Protein AF-A0A2S6GJZ0-F1 (afdb_monomer)

Mean predicted aligned error: 11.45 Å

pLDDT: mean 76.77, std 15.74, range [40.56, 96.38]

Structure (mmCIF, N/CA/C/O backbone):
data_AF-A0A2S6GJZ0-F1
#
_entry.id   AF-A0A2S6GJZ0-F1
#
loop_
_atom_site.group_PDB
_atom_site.id
_atom_site.type_symbol
_atom_site.label_atom_id
_atom_site.label_alt_id
_atom_site.label_comp_id
_atom_site.label_asym_id
_atom_site.label_entity_id
_atom_site.label_seq_id
_atom_site.pdbx_PDB_ins_code
_atom_site.Cartn_x
_atom_site.Cartn_y
_atom_site.Cartn_z
_atom_site.occupancy
_atom_site.B_iso_or_equiv
_atom_site.auth_seq_id
_atom_site.auth_comp_id
_atom_site.auth_asym_id
_atom_site.auth_atom_id
_atom_site.pdbx_PDB_model_num
ATOM 1 N N . MET A 1 1 ? -10.358 -6.283 6.129 1.00 74.88 1 MET A N 1
ATOM 2 C CA . MET A 1 1 ? -8.946 -5.881 6.053 1.00 74.88 1 MET A CA 1
ATOM 3 C C . MET A 1 1 ? -8.814 -4.766 5.035 1.00 74.88 1 MET A C 1
ATOM 5 O O . MET A 1 1 ? -9.119 -5.015 3.871 1.00 74.88 1 MET A O 1
ATOM 9 N N . VAL A 1 2 ? -8.434 -3.573 5.480 1.00 78.81 2 VAL A N 1
ATOM 10 C CA . VAL A 1 2 ? -8.135 -2.399 4.651 1.00 78.81 2 VAL A CA 1
ATOM 11 C C . VAL A 1 2 ? -6.623 -2.304 4.475 1.00 78.81 2 VAL A C 1
ATO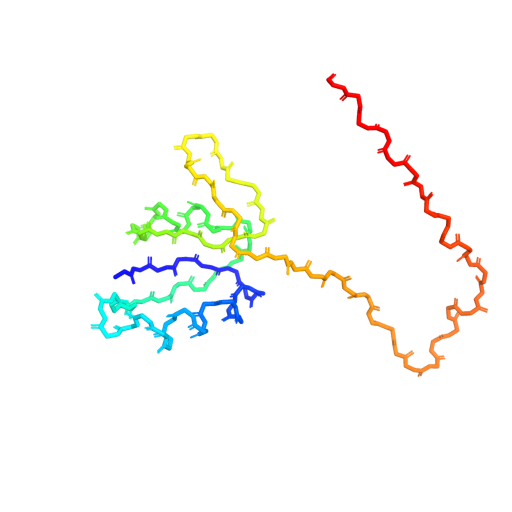M 13 O O . VAL A 1 2 ? -5.879 -2.453 5.446 1.00 78.81 2 VAL A O 1
ATOM 16 N N . VAL A 1 3 ? -6.164 -2.101 3.241 1.00 76.69 3 VAL A N 1
ATOM 17 C CA . VAL A 1 3 ? -4.732 -2.094 2.908 1.00 76.69 3 VAL A CA 1
ATOM 18 C C . VAL A 1 3 ? -4.343 -0.805 2.196 1.00 76.69 3 VAL A C 1
ATOM 20 O O . VAL A 1 3 ? -4.845 -0.537 1.107 1.00 76.69 3 VAL A O 1
ATOM 23 N N . ALA A 1 4 ? -3.392 -0.060 2.765 1.00 75.19 4 ALA A N 1
ATOM 24 C CA . ALA A 1 4 ? -2.747 1.066 2.089 1.00 75.19 4 ALA A CA 1
ATOM 25 C C . ALA A 1 4 ? -1.518 0.582 1.302 1.00 75.19 4 ALA A C 1
ATOM 27 O O . ALA A 1 4 ? -0.703 -0.180 1.837 1.00 75.19 4 ALA A O 1
ATOM 28 N N . GLN A 1 5 ? -1.361 0.988 0.037 1.00 73.38 5 GLN A N 1
ATOM 29 C CA . GLN A 1 5 ? -0.231 0.526 -0.779 1.00 73.38 5 GLN A CA 1
ATOM 30 C C . GLN A 1 5 ? 0.222 1.481 -1.887 1.00 73.38 5 GLN A C 1
ATOM 32 O O . GLN A 1 5 ? -0.558 2.269 -2.417 1.00 73.38 5 GLN A O 1
ATOM 37 N N . ALA A 1 6 ? 1.488 1.321 -2.286 1.00 68.75 6 ALA A N 1
ATOM 38 C CA . ALA A 1 6 ? 2.058 1.962 -3.467 1.00 68.75 6 ALA A CA 1
ATOM 39 C C . ALA A 1 6 ? 1.757 1.178 -4.772 1.00 68.75 6 ALA A C 1
ATOM 41 O O . ALA A 1 6 ? 1.599 -0.049 -4.736 1.00 68.75 6 ALA A O 1
ATOM 42 N N . PRO A 1 7 ? 1.785 1.827 -5.95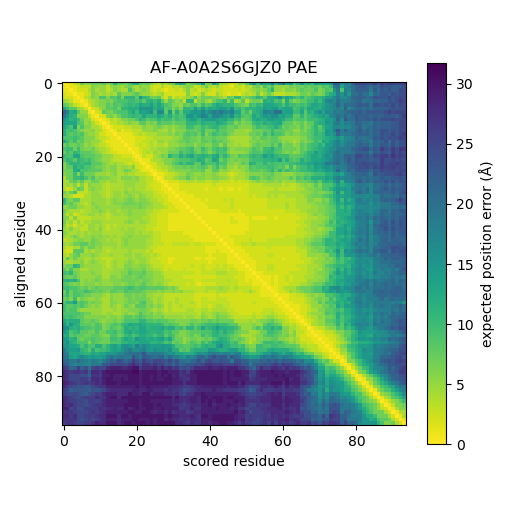3 1.00 64.62 7 PRO A N 1
ATOM 43 C CA . PRO A 1 7 ? 1.365 1.211 -7.222 1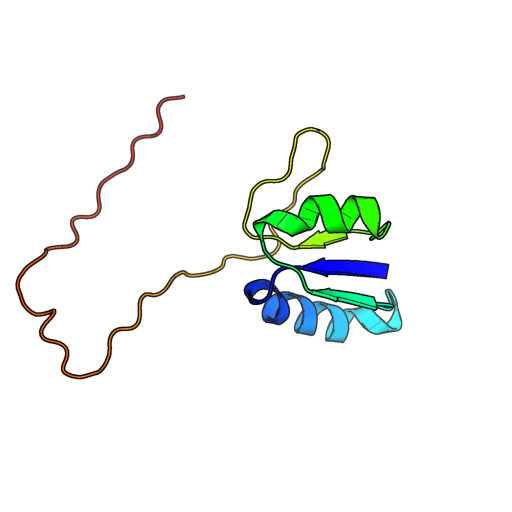.00 64.62 7 PRO A CA 1
ATOM 44 C C . PRO A 1 7 ? 2.183 -0.024 -7.651 1.00 64.62 7 PRO A C 1
ATOM 46 O O . PRO A 1 7 ? 1.694 -0.907 -8.357 1.00 64.62 7 PRO A O 1
ATOM 49 N N . SER A 1 8 ? 3.452 -0.122 -7.235 1.00 61.66 8 SER A N 1
ATOM 50 C CA . SER A 1 8 ? 4.334 -1.245 -7.593 1.00 61.66 8 SER A CA 1
ATOM 51 C C . SER A 1 8 ? 4.049 -2.527 -6.800 1.00 61.66 8 SER A C 1
ATOM 53 O O . SER A 1 8 ? 4.368 -3.621 -7.271 1.00 61.66 8 SER A O 1
ATOM 55 N N . SER A 1 9 ? 3.405 -2.424 -5.633 1.00 61.78 9 SER A N 1
ATOM 56 C CA . SER A 1 9 ? 3.035 -3.570 -4.788 1.00 61.78 9 SER A CA 1
ATOM 57 C C . SER A 1 9 ? 1.729 -4.260 -5.192 1.00 61.78 9 SER A C 1
ATOM 59 O O . SER A 1 9 ? 1.500 -5.399 -4.778 1.00 61.78 9 SER A O 1
ATOM 61 N N . THR A 1 10 ? 0.931 -3.660 -6.079 1.00 63.59 10 THR A N 1
ATOM 62 C CA . THR A 1 10 ? -0.371 -4.189 -6.524 1.00 63.59 10 THR A CA 1
ATOM 63 C C . THR A 1 10 ? -0.268 -5.605 -7.111 1.00 63.59 10 THR A C 1
ATOM 65 O O . THR A 1 10 ? -1.151 -6.443 -6.917 1.00 63.59 10 THR A O 1
ATOM 68 N N . ARG A 1 11 ? 0.861 -5.941 -7.758 1.00 64.81 11 ARG A N 1
ATOM 69 C CA . ARG A 1 11 ? 1.119 -7.295 -8.292 1.00 64.81 11 ARG A CA 1
ATOM 70 C C . ARG A 1 11 ? 1.365 -8.363 -7.223 1.00 64.81 11 ARG A C 1
ATOM 72 O O . ARG A 1 11 ? 1.140 -9.538 -7.502 1.00 64.81 11 ARG A O 1
ATOM 79 N N . ALA A 1 12 ? 1.823 -7.988 -6.030 1.00 68.56 12 ALA A N 1
ATOM 80 C CA . ALA A 1 12 ? 2.138 -8.937 -4.962 1.00 68.56 12 ALA A CA 1
ATOM 81 C C . ALA A 1 12 ? 0.894 -9.354 -4.158 1.00 68.56 12 ALA A C 1
ATOM 83 O O . ALA A 1 12 ? 0.835 -10.480 -3.663 1.00 68.56 12 ALA A O 1
ATOM 84 N N . ILE A 1 13 ? -0.113 -8.479 -4.060 1.00 74.88 13 ILE A N 1
ATOM 85 C CA . ILE A 1 13 ? -1.320 -8.735 -3.258 1.00 74.88 13 ILE A CA 1
ATOM 86 C C . ILE A 1 13 ? -2.322 -9.628 -4.001 1.00 74.88 13 ILE A C 1
ATOM 88 O O . ILE A 1 13 ? -2.931 -10.500 -3.384 1.00 74.88 13 ILE A O 1
ATOM 92 N N . GLY A 1 14 ? -2.447 -9.493 -5.326 1.00 74.94 14 GLY A N 1
ATOM 93 C CA . GLY A 1 14 ? -3.389 -10.287 -6.131 1.00 74.94 14 GLY A CA 1
ATOM 94 C C . GLY A 1 14 ? -3.328 -11.807 -5.871 1.00 74.94 14 GLY A C 1
ATOM 95 O O . GLY A 1 14 ? -4.361 -12.410 -5.566 1.00 74.94 14 GLY A O 1
ATOM 96 N N . PRO A 1 15 ? -2.141 -12.445 -5.906 1.00 75.12 15 PRO A N 1
ATOM 97 C CA . PRO A 1 15 ? -1.992 -13.866 -5.580 1.00 75.12 15 PRO A CA 1
ATOM 98 C C . PRO A 1 15 ? -2.381 -14.232 -4.140 1.00 75.12 15 PRO A C 1
ATOM 100 O O . PRO A 1 15 ? -2.895 -15.328 -3.906 1.00 75.12 15 PRO A O 1
ATOM 103 N N . PHE A 1 16 ? -2.146 -13.339 -3.172 1.00 74.81 16 PHE A N 1
ATOM 104 C CA . PHE A 1 16 ? -2.552 -13.551 -1.781 1.00 74.81 16 PHE A CA 1
ATOM 105 C C . PHE A 1 16 ? -4.078 -13.550 -1.658 1.00 74.81 16 PHE A C 1
ATOM 107 O O . PHE A 1 16 ? -4.648 -14.495 -1.110 1.00 74.81 16 PHE A O 1
ATOM 114 N N . THR A 1 17 ? -4.745 -12.550 -2.239 1.00 77.31 17 THR A N 1
ATOM 115 C CA . THR A 1 17 ? -6.210 -12.448 -2.235 1.00 77.31 17 THR A CA 1
ATOM 116 C C . THR A 1 17 ? -6.852 -13.635 -2.951 1.00 77.31 17 THR A C 1
ATOM 118 O O . THR A 1 17 ? -7.816 -14.201 -2.446 1.00 77.31 17 THR A O 1
ATOM 121 N N . ALA A 1 18 ? -6.279 -14.100 -4.065 1.00 79.31 18 ALA A N 1
ATOM 122 C CA . ALA A 1 18 ? -6.776 -15.281 -4.772 1.00 79.31 18 ALA A CA 1
ATOM 123 C C . ALA A 1 18 ? -6.705 -16.568 -3.925 1.00 79.31 18 ALA A C 1
ATOM 125 O O . ALA A 1 18 ? -7.593 -17.413 -4.009 1.00 79.31 18 ALA A O 1
ATOM 126 N N . ARG A 1 19 ? -5.663 -16.729 -3.096 1.00 79.94 19 ARG A N 1
ATOM 127 C CA . ARG A 1 19 ? -5.469 -17.928 -2.257 1.00 79.94 19 ARG A CA 1
ATOM 128 C C . ARG A 1 19 ? -6.203 -17.874 -0.921 1.00 79.94 19 ARG A C 1
ATOM 130 O O . ARG A 1 19 ? -6.561 -18.920 -0.385 1.00 79.94 19 ARG A O 1
ATOM 137 N N . HIS A 1 20 ? -6.377 -16.685 -0.350 1.00 78.50 20 HIS A N 1
ATOM 138 C CA . HIS A 1 20 ? -6.845 -16.523 1.028 1.00 78.50 20 HIS A CA 1
ATOM 139 C C . HIS A 1 20 ? -8.112 -15.682 1.174 1.00 78.50 20 HIS A C 1
ATOM 141 O O . HIS A 1 20 ? -8.674 -15.667 2.267 1.00 78.50 20 HIS A O 1
ATOM 147 N N . GLY A 1 21 ? -8.600 -15.045 0.108 1.00 74.56 21 GLY A N 1
ATOM 148 C CA . GLY A 1 21 ? -9.697 -14.074 0.159 1.00 74.56 21 GLY A CA 1
ATOM 149 C C . GLY A 1 21 ? -11.008 -14.618 0.725 1.00 74.56 21 GLY A C 1
ATOM 150 O O . GLY A 1 21 ? -11.740 -13.873 1.363 1.00 74.56 21 GLY A O 1
ATOM 151 N N . ALA A 1 22 ? -11.275 -15.922 0.595 1.00 77.62 22 ALA A N 1
ATOM 152 C CA . ALA A 1 22 ? -12.452 -16.547 1.207 1.00 77.62 22 ALA A CA 1
ATOM 153 C C . ALA A 1 22 ? -12.384 -16.595 2.748 1.00 77.62 22 ALA A C 1
ATOM 155 O O . ALA A 1 22 ? -13.413 -16.554 3.413 1.00 77.62 22 ALA A O 1
ATOM 156 N N . ARG A 1 23 ? -11.177 -16.691 3.323 1.00 82.69 23 ARG A N 1
ATOM 157 C CA . ARG A 1 23 ? -10.954 -16.760 4.779 1.00 82.69 23 ARG A CA 1
ATOM 158 C C . ARG A 1 23 ? -10.579 -15.405 5.378 1.00 82.69 23 ARG A C 1
ATOM 160 O O . ARG A 1 23 ? -10.875 -15.147 6.537 1.00 82.69 23 ARG A O 1
ATOM 167 N N . LEU A 1 24 ? -9.885 -14.577 4.606 1.00 79.12 24 LEU A N 1
ATOM 168 C CA . LEU A 1 24 ? -9.405 -13.255 4.991 1.00 79.12 24 LEU A CA 1
ATOM 169 C C . LEU A 1 24 ? -9.830 -12.267 3.900 1.00 79.12 24 LEU A C 1
ATOM 171 O O . LEU A 1 24 ? -9.010 -11.919 3.045 1.00 79.12 24 LEU A O 1
ATOM 175 N N . PRO A 1 25 ? -11.115 -11.870 3.874 1.00 77.19 25 PRO A N 1
ATOM 176 C CA . PRO A 1 25 ? -11.614 -10.979 2.846 1.00 77.19 25 PRO A CA 1
ATOM 177 C C . PRO A 1 25 ? -10.908 -9.631 2.945 1.00 77.19 25 PRO A C 1
ATOM 179 O O . PRO A 1 25 ? -10.882 -8.961 3.987 1.00 77.19 25 PRO A O 1
ATOM 182 N N . LEU A 1 26 ? -10.309 -9.257 1.825 1.00 81.19 26 LEU A N 1
ATOM 183 C CA . LEU A 1 26 ? -9.778 -7.930 1.614 1.00 81.19 26 LEU A CA 1
ATOM 184 C C . LEU A 1 26 ? -10.973 -7.023 1.319 1.00 81.19 26 LEU A C 1
ATOM 186 O O . LEU A 1 26 ? -11.693 -7.248 0.350 1.00 81.19 26 LEU A O 1
ATOM 190 N N . VAL A 1 27 ? -11.235 -6.098 2.238 1.00 83.69 27 VAL A N 1
ATOM 191 C CA . VAL A 1 27 ? -12.452 -5.276 2.239 1.00 83.69 27 VAL A CA 1
ATOM 192 C C . VAL A 1 27 ? -12.232 -4.037 1.391 1.00 83.69 27 VAL A C 1
ATOM 194 O O . VAL A 1 27 ? -13.132 -3.657 0.653 1.00 83.69 27 VAL A O 1
ATOM 197 N N . ASP A 1 28 ? -11.036 -3.450 1.477 1.00 85.44 28 ASP A N 1
ATOM 198 C CA . ASP A 1 28 ? -10.713 -2.230 0.750 1.00 85.44 28 ASP A CA 1
ATOM 199 C C . ASP A 1 28 ? -9.206 -2.091 0.470 1.00 85.44 28 ASP A C 1
ATOM 201 O O . ASP A 1 28 ? -8.366 -2.678 1.168 1.00 85.44 28 ASP A O 1
ATOM 205 N N . ILE A 1 29 ? -8.881 -1.316 -0.566 1.00 88.38 29 ILE A N 1
ATOM 206 C CA . ILE A 1 29 ? -7.527 -0.938 -0.974 1.00 88.38 29 ILE A CA 1
ATOM 207 C C . ILE A 1 29 ? -7.466 0.570 -1.150 1.00 88.38 29 ILE A C 1
ATOM 209 O O . ILE A 1 29 ? -8.162 1.127 -1.994 1.00 88.38 29 ILE A O 1
ATOM 213 N N . ILE A 1 30 ? -6.517 1.190 -0.459 1.00 90.19 30 ILE A N 1
ATOM 214 C CA . ILE A 1 30 ? -6.221 2.610 -0.595 1.00 90.19 30 ILE A CA 1
ATOM 215 C C . ILE A 1 30 ? -4.876 2.743 -1.311 1.00 90.19 30 ILE A C 1
ATOM 217 O O . ILE A 1 30 ? -3.816 2.425 -0.764 1.00 90.19 30 ILE A O 1
ATOM 221 N N . GLU A 1 31 ? -4.918 3.154 -2.576 1.00 90.31 31 GLU A N 1
ATOM 222 C CA . GLU A 1 31 ? -3.715 3.434 -3.361 1.00 90.31 31 GLU A CA 1
ATOM 223 C C . GLU A 1 31 ? -3.198 4.844 -3.042 1.00 90.31 31 GLU A C 1
ATOM 225 O O . GLU A 1 31 ? -3.962 5.806 -3.048 1.00 90.31 31 GLU A O 1
ATOM 230 N N . CYS A 1 32 ? -1.903 4.967 -2.750 1.00 90.06 32 CYS A N 1
ATOM 231 C CA . CYS A 1 32 ? -1.264 6.231 -2.369 1.00 90.06 32 CYS A CA 1
ATOM 232 C C . CYS A 1 32 ? 0.187 6.307 -2.869 1.00 90.06 32 CYS A C 1
ATOM 234 O O . CYS A 1 32 ? 0.769 5.313 -3.326 1.00 90.06 32 CYS A O 1
ATOM 236 N N . HIS A 1 33 ? 0.800 7.492 -2.796 1.00 90.00 33 HIS A N 1
ATOM 237 C CA . HIS A 1 33 ? 2.211 7.639 -3.141 1.00 90.00 33 HIS A CA 1
ATOM 238 C C . HIS A 1 33 ? 3.105 6.940 -2.092 1.00 90.00 33 HIS A C 1
ATOM 240 O O . HIS A 1 33 ? 2.778 6.953 -0.904 1.00 90.00 33 HIS A O 1
ATOM 246 N N . PRO A 1 34 ? 4.277 6.370 -2.459 1.00 87.81 34 PRO A N 1
ATOM 247 C CA . PRO A 1 34 ? 5.162 5.712 -1.494 1.00 87.81 34 PRO A CA 1
ATOM 248 C C . PRO A 1 34 ? 5.515 6.551 -0.261 1.00 87.81 34 PRO A C 1
ATOM 250 O O . PRO A 1 34 ? 5.683 5.990 0.814 1.00 87.81 34 PRO A O 1
ATOM 253 N N . SER A 1 35 ? 5.635 7.874 -0.406 1.00 90.31 35 SER A N 1
ATOM 254 C CA . SER A 1 35 ? 5.937 8.782 0.710 1.00 90.31 35 SER A CA 1
ATOM 255 C C . SER A 1 35 ? 4.767 9.003 1.668 1.00 90.31 35 SER A C 1
ATOM 257 O O . SER A 1 35 ? 4.998 9.451 2.781 1.00 90.31 35 SER A O 1
ATOM 259 N N . GLU A 1 36 ? 3.540 8.711 1.243 1.00 93.81 36 GLU A N 1
ATOM 260 C CA . GLU A 1 36 ? 2.305 8.990 1.988 1.00 93.81 36 GLU A CA 1
ATOM 261 C C . GLU A 1 36 ? 1.787 7.749 2.721 1.00 93.81 36 GLU A C 1
ATOM 263 O O . GLU A 1 36 ? 0.964 7.856 3.620 1.00 93.81 36 GLU A O 1
ATOM 268 N N . VAL A 1 37 ? 2.298 6.560 2.388 1.00 94.56 37 VAL A N 1
ATOM 269 C CA . VAL A 1 37 ? 1.725 5.271 2.807 1.00 94.56 37 VAL A CA 1
ATOM 270 C C . VAL A 1 37 ? 1.525 5.115 4.319 1.00 94.56 37 VAL A C 1
ATOM 272 O O . VAL A 1 37 ? 0.550 4.502 4.747 1.00 94.56 37 VAL A O 1
ATOM 275 N N . TYR A 1 38 ? 2.426 5.659 5.143 1.00 95.12 38 TYR A N 1
ATOM 276 C CA . TYR A 1 38 ? 2.324 5.557 6.602 1.00 95.12 38 TYR A CA 1
ATOM 277 C C . TYR A 1 38 ? 1.418 6.627 7.213 1.00 95.12 38 TYR A C 1
ATOM 279 O O . TYR A 1 38 ? 0.812 6.368 8.252 1.00 95.12 38 TYR A O 1
ATOM 287 N N . ASP A 1 39 ? 1.289 7.784 6.562 1.00 95.56 39 ASP A N 1
ATOM 288 C CA . ASP A 1 39 ? 0.273 8.768 6.927 1.00 95.56 39 ASP A CA 1
ATOM 289 C C . ASP A 1 39 ? -1.110 8.223 6.563 1.00 95.56 39 ASP A C 1
ATOM 291 O O . ASP A 1 39 ? -1.970 8.148 7.431 1.00 95.56 39 ASP A O 1
ATOM 295 N N . THR A 1 40 ? -1.288 7.677 5.354 1.00 95.69 40 THR A N 1
ATOM 296 C CA . THR A 1 40 ? -2.527 7.001 4.938 1.00 95.69 40 THR A CA 1
ATOM 297 C C . THR A 1 40 ? -2.885 5.830 5.853 1.00 95.69 40 THR A C 1
ATOM 299 O O . THR A 1 40 ? -4.042 5.688 6.233 1.00 95.69 40 THR A O 1
ATOM 302 N N . LEU A 1 41 ? -1.908 5.007 6.263 1.00 94.94 41 LEU A N 1
ATOM 303 C CA . LEU A 1 41 ? -2.134 3.922 7.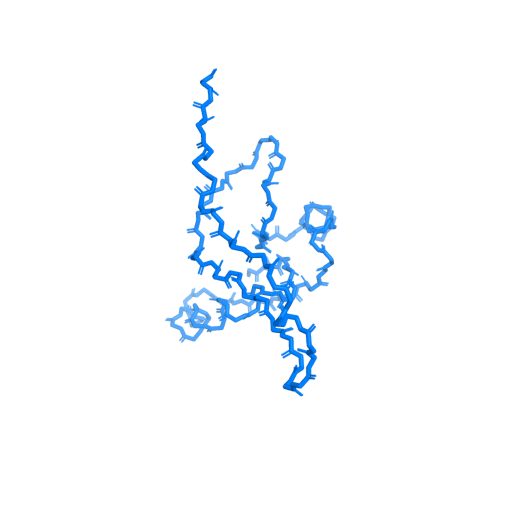227 1.00 94.94 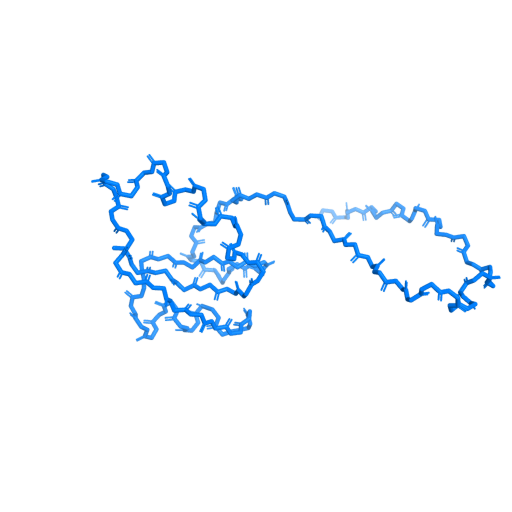41 LEU A CA 1
ATOM 304 C C . LEU A 1 41 ? -2.798 4.434 8.511 1.00 94.94 41 LEU A C 1
ATOM 306 O O . LEU A 1 41 ? -3.731 3.810 9.013 1.00 94.94 41 LEU A O 1
ATOM 310 N N . ARG A 1 42 ? -2.297 5.553 9.044 1.00 95.25 42 ARG A N 1
ATOM 311 C CA . ARG A 1 42 ? -2.801 6.157 10.278 1.00 95.25 42 ARG A CA 1
ATOM 312 C C . ARG A 1 42 ? -4.141 6.851 10.053 1.00 95.25 42 ARG A C 1
ATOM 314 O O . ARG A 1 42 ? -5.068 6.622 10.823 1.00 95.25 42 ARG A O 1
ATOM 321 N N . ASP A 1 43 ? -4.215 7.705 9.042 1.00 96.38 43 ASP A N 1
ATOM 322 C CA . ASP A 1 43 ? -5.310 8.652 8.844 1.00 96.38 43 ASP A CA 1
ATOM 323 C C . ASP A 1 43 ? -6.589 7.940 8.371 1.00 96.38 43 ASP A C 1
ATOM 325 O O . ASP A 1 43 ? -7.683 8.293 8.804 1.00 96.38 43 ASP A O 1
ATOM 329 N N . GLU A 1 44 ? -6.446 6.867 7.588 1.00 94.62 44 GLU A N 1
ATOM 330 C CA . GLU A 1 44 ? -7.557 6.033 7.103 1.00 94.62 44 GLU A CA 1
ATOM 331 C C . GLU A 1 44 ? -7.821 4.808 7.994 1.00 94.62 44 GLU A C 1
ATOM 333 O O . GLU A 1 44 ? -8.634 3.946 7.660 1.00 94.62 44 GLU A O 1
ATOM 338 N N . ALA A 1 45 ? -7.111 4.704 9.125 1.00 92.56 45 ALA A N 1
ATOM 339 C CA . ALA A 1 45 ? -7.182 3.574 10.051 1.00 92.56 45 ALA A CA 1
ATOM 340 C C . ALA A 1 45 ? -7.061 2.202 9.351 1.00 92.56 45 ALA A C 1
ATOM 342 O O . ALA A 1 45 ? -7.782 1.254 9.677 1.00 92.56 45 ALA A O 1
ATOM 343 N N . ALA A 1 46 ? -6.155 2.091 8.374 1.00 92.50 46 ALA A N 1
ATOM 344 C CA . ALA A 1 46 ? -5.944 0.847 7.643 1.00 92.50 46 ALA A CA 1
ATOM 345 C C . ALA A 1 46 ? -5.279 -0.222 8.532 1.00 92.50 46 ALA A C 1
ATOM 347 O O . ALA A 1 46 ? -4.521 0.077 9.455 1.00 92.50 46 ALA A O 1
ATOM 348 N N . ASP A 1 47 ? -5.532 -1.498 8.233 1.00 91.31 47 ASP A N 1
ATOM 349 C CA . ASP A 1 47 ? -5.030 -2.611 9.049 1.00 91.31 47 ASP A CA 1
ATOM 350 C C . ASP A 1 47 ? -3.539 -2.891 8.802 1.00 91.31 47 ASP A C 1
ATOM 352 O O . ASP A 1 47 ? -2.831 -3.391 9.679 1.00 91.31 47 ASP A O 1
ATOM 356 N N . LEU A 1 48 ? -3.057 -2.622 7.584 1.00 90.94 48 LEU A N 1
ATOM 357 C CA . LEU A 1 48 ? -1.658 -2.798 7.202 1.00 90.94 48 LEU A CA 1
ATOM 358 C C . LEU A 1 48 ? -1.264 -1.910 6.018 1.00 90.94 48 LEU A C 1
ATOM 360 O O . LEU A 1 48 ? -2.084 -1.574 5.162 1.00 90.94 48 LEU A O 1
ATOM 364 N N . ALA A 1 49 ? 0.030 -1.601 5.948 1.00 92.44 49 ALA A N 1
ATOM 365 C CA . ALA A 1 49 ? 0.655 -0.895 4.837 1.00 92.44 49 ALA A CA 1
ATOM 366 C C . ALA A 1 49 ? 1.586 -1.825 4.049 1.00 92.44 49 ALA A C 1
ATOM 368 O O . ALA A 1 49 ? 2.344 -2.602 4.636 1.00 92.44 49 ALA A O 1
ATOM 369 N N . VAL A 1 50 ? 1.571 -1.711 2.720 1.00 89.94 50 VAL A N 1
ATOM 370 C CA . VAL A 1 50 ? 2.529 -2.377 1.829 1.00 89.94 50 VAL A CA 1
ATOM 371 C C . VAL A 1 50 ? 3.340 -1.322 1.085 1.00 89.94 50 VAL A C 1
ATOM 373 O O . VAL A 1 50 ? 2.809 -0.558 0.283 1.00 89.94 50 VAL A O 1
ATOM 376 N N . ALA A 1 51 ? 4.646 -1.285 1.351 1.00 89.00 51 ALA A N 1
ATOM 377 C CA . ALA A 1 51 ? 5.538 -0.258 0.828 1.00 89.00 51 ALA A CA 1
ATOM 378 C C . ALA A 1 51 ? 6.934 -0.804 0.506 1.00 89.00 51 ALA A C 1
ATOM 380 O O . ALA A 1 51 ? 7.364 -1.829 1.036 1.00 89.00 51 ALA A O 1
ATOM 381 N N . THR A 1 52 ? 7.663 -0.078 -0.345 1.00 86.19 52 THR A N 1
ATOM 382 C CA . THR A 1 52 ? 9.085 -0.330 -0.641 1.00 86.19 52 THR A CA 1
ATOM 383 C C . THR A 1 52 ? 10.035 0.479 0.244 1.00 86.19 52 THR A C 1
ATOM 385 O O . THR A 1 52 ? 11.248 0.311 0.145 1.00 86.19 52 THR A O 1
ATOM 388 N N . ILE A 1 53 ? 9.502 1.369 1.083 1.00 87.94 53 ILE A N 1
ATOM 389 C CA . ILE A 1 53 ? 10.266 2.187 2.030 1.00 87.94 53 ILE A CA 1
ATOM 390 C C . ILE A 1 53 ? 10.187 1.595 3.439 1.00 87.94 53 ILE A C 1
ATOM 392 O O . ILE A 1 53 ? 9.173 1.008 3.819 1.00 87.94 53 ILE A O 1
ATOM 396 N N . ALA A 1 54 ? 11.257 1.749 4.221 1.00 89.06 54 ALA A N 1
ATOM 397 C CA . ALA A 1 54 ? 11.292 1.269 5.600 1.00 89.06 54 ALA A CA 1
ATOM 398 C C . ALA A 1 54 ? 10.229 1.981 6.459 1.00 89.06 54 ALA A C 1
ATOM 400 O O . ALA A 1 54 ? 10.010 3.180 6.269 1.00 89.06 54 ALA A O 1
ATOM 401 N N . PRO A 1 55 ? 9.568 1.272 7.389 1.00 92.19 55 PRO A N 1
ATOM 402 C CA . PRO A 1 55 ? 8.583 1.899 8.252 1.00 92.19 55 PRO A CA 1
ATOM 403 C C . PRO A 1 55 ? 9.224 2.779 9.329 1.00 92.19 55 PRO A C 1
ATOM 405 O O . PRO A 1 55 ? 10.371 2.535 9.718 1.00 92.19 55 PRO A O 1
ATOM 408 N N . PRO A 1 56 ? 8.481 3.774 9.849 1.00 91.56 56 PRO A N 1
ATOM 409 C CA . PRO A 1 56 ? 8.890 4.525 11.028 1.00 91.56 56 PRO A CA 1
ATOM 410 C C . PRO A 1 56 ? 9.036 3.613 12.256 1.00 91.56 56 PRO A C 1
ATOM 412 O O . PRO A 1 56 ? 8.498 2.502 12.321 1.00 91.56 56 PRO A O 1
ATOM 415 N N . SER A 1 57 ? 9.763 4.101 13.264 1.00 92.19 57 SER A N 1
ATOM 416 C CA . SER A 1 57 ? 9.938 3.399 14.537 1.00 92.19 57 SER A CA 1
ATOM 417 C C . SER A 1 57 ? 8.588 3.081 15.183 1.00 92.19 57 SER A C 1
ATOM 419 O O . SER A 1 57 ? 7.735 3.959 15.285 1.00 92.19 57 SER A O 1
ATOM 421 N N . GLY A 1 58 ? 8.419 1.849 15.666 1.00 91.38 58 GLY A N 1
ATOM 422 C CA . GLY A 1 58 ? 7.196 1.405 16.345 1.00 91.38 58 GLY A CA 1
ATOM 423 C C . GLY A 1 58 ? 6.291 0.502 15.506 1.00 91.38 58 GLY A C 1
ATOM 424 O O . GLY A 1 58 ? 5.396 -0.125 16.064 1.00 91.38 58 GLY A O 1
ATOM 425 N N . LEU A 1 59 ? 6.550 0.358 14.204 1.00 93.44 59 LEU A N 1
ATOM 426 C CA . LEU A 1 59 ? 5.850 -0.609 13.360 1.00 93.44 59 LEU A CA 1
ATOM 427 C C . LEU A 1 59 ? 6.671 -1.888 13.175 1.00 93.44 59 LEU A C 1
ATOM 429 O O . LEU A 1 59 ? 7.876 -1.855 12.912 1.00 93.44 59 LEU A O 1
ATOM 433 N N . ALA A 1 60 ? 5.998 -3.033 13.271 1.00 93.75 60 ALA A N 1
ATOM 434 C CA . ALA A 1 60 ? 6.586 -4.309 12.891 1.00 93.75 60 ALA A CA 1
ATOM 435 C C . ALA A 1 60 ? 6.673 -4.407 11.361 1.00 93.75 60 ALA A C 1
ATOM 437 O O . ALA A 1 60 ? 5.712 -4.104 10.657 1.00 93.75 60 ALA A O 1
ATOM 438 N N . SER A 1 61 ? 7.813 -4.875 10.848 1.00 93.12 61 SER A N 1
ATOM 439 C CA . SER A 1 61 ? 8.031 -5.064 9.411 1.00 93.12 61 SER A CA 1
ATOM 440 C C . SER A 1 61 ? 8.326 -6.519 9.080 1.00 93.12 61 SER A C 1
ATOM 442 O O . SER A 1 61 ? 9.065 -7.198 9.797 1.00 93.12 61 SER A O 1
ATOM 444 N N . ARG A 1 62 ? 7.770 -7.000 7.965 1.00 90.06 62 ARG A N 1
ATOM 445 C CA . ARG A 1 62 ? 8.104 -8.301 7.380 1.00 90.06 62 ARG A CA 1
ATOM 446 C C . ARG A 1 62 ? 8.278 -8.150 5.878 1.00 90.06 62 ARG A C 1
ATOM 448 O O . ARG A 1 62 ? 7.472 -7.511 5.209 1.00 90.06 62 ARG A O 1
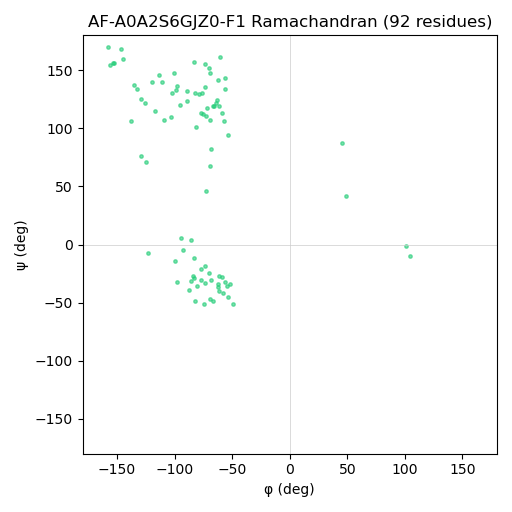ATOM 455 N N . LYS A 1 63 ? 9.315 -8.792 5.345 1.00 86.56 63 LYS A N 1
ATOM 456 C CA . LYS A 1 63 ? 9.560 -8.840 3.904 1.00 86.56 63 LYS A CA 1
ATOM 457 C C . LYS A 1 63 ? 8.439 -9.623 3.217 1.00 86.56 63 LYS A C 1
ATOM 459 O O . LYS A 1 63 ? 8.258 -10.803 3.507 1.00 86.56 63 LYS A O 1
ATOM 464 N N . LEU A 1 64 ? 7.715 -8.966 2.311 1.00 82.88 64 LEU A N 1
ATOM 465 C CA . LEU A 1 64 ? 6.641 -9.593 1.537 1.00 82.88 64 LEU A CA 1
ATOM 466 C C . LEU A 1 64 ? 7.183 -10.355 0.320 1.00 82.88 64 LEU A C 1
ATOM 468 O O . LEU A 1 64 ? 6.821 -11.506 0.097 1.00 82.88 64 LEU A O 1
ATOM 472 N N . CYS A 1 65 ? 8.052 -9.718 -0.467 1.00 79.94 65 CYS A N 1
ATOM 473 C CA . CYS A 1 65 ? 8.690 -10.315 -1.639 1.00 79.94 65 CYS A CA 1
ATOM 474 C C . CYS A 1 65 ? 9.995 -9.585 -1.993 1.00 79.94 65 CYS A C 1
ATOM 476 O O .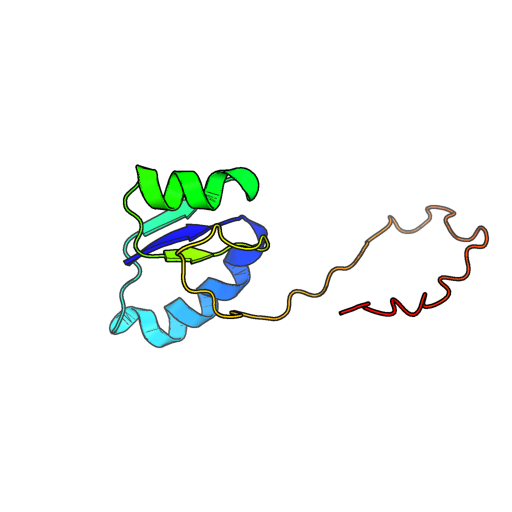 CYS A 1 65 ? 10.297 -8.527 -1.438 1.00 79.94 65 CYS A O 1
ATOM 478 N N . ASP A 1 66 ? 10.767 -10.165 -2.912 1.00 81.31 66 ASP A N 1
ATOM 479 C CA . ASP A 1 66 ? 11.876 -9.494 -3.589 1.00 81.31 66 ASP A CA 1
ATOM 480 C C . ASP A 1 66 ? 11.368 -8.799 -4.856 1.00 81.31 66 ASP A C 1
ATOM 482 O O . ASP A 1 66 ? 10.792 -9.446 -5.730 1.00 81.31 66 ASP A O 1
ATOM 486 N N . ILE A 1 67 ? 11.599 -7.488 -4.970 1.00 72.69 67 ILE A N 1
ATOM 487 C CA . ILE A 1 67 ? 11.291 -6.721 -6.182 1.00 72.69 67 ILE A CA 1
ATOM 488 C C . ILE A 1 67 ? 12.600 -6.468 -6.929 1.00 72.69 67 ILE A C 1
ATOM 490 O O . ILE A 1 67 ? 13.445 -5.695 -6.482 1.00 72.69 67 ILE A O 1
ATOM 494 N N . GLY A 1 68 ? 12.769 -7.123 -8.078 1.00 73.19 68 GLY A N 1
ATOM 495 C CA . GLY A 1 68 ? 13.897 -6.867 -8.969 1.00 73.19 68 GLY A CA 1
ATOM 496 C C . GLY A 1 68 ? 13.746 -5.514 -9.661 1.00 73.19 68 GLY A C 1
ATOM 497 O O . GLY A 1 68 ? 12.806 -5.314 -10.429 1.00 73.19 68 GLY A O 1
ATOM 498 N N . LEU A 1 69 ? 14.675 -4.588 -9.416 1.00 75.19 69 LEU A N 1
ATOM 499 C CA . LEU A 1 69 ? 14.747 -3.330 -10.158 1.00 75.19 69 LEU A CA 1
ATOM 500 C C . LEU A 1 69 ? 15.416 -3.578 -11.510 1.00 75.19 69 LEU A C 1
ATOM 502 O O . LEU A 1 69 ? 16.478 -4.189 -11.591 1.00 75.19 69 LEU A O 1
ATOM 506 N N . THR A 1 70 ? 14.789 -3.113 -12.585 1.00 77.56 70 THR A N 1
ATOM 507 C CA . THR A 1 70 ? 15.343 -3.194 -13.939 1.00 77.56 70 THR A CA 1
ATOM 508 C C . THR A 1 70 ? 15.207 -1.833 -14.598 1.00 77.56 70 THR A C 1
ATOM 510 O O . THR A 1 70 ? 14.143 -1.225 -14.535 1.00 77.56 70 THR A O 1
ATOM 513 N N . VAL A 1 71 ? 16.275 -1.367 -15.242 1.00 82.44 71 VAL A N 1
ATOM 514 C CA . VAL A 1 71 ? 16.254 -0.151 -16.059 1.00 82.44 71 VAL A CA 1
ATOM 515 C C . VAL A 1 71 ? 16.019 -0.564 -17.508 1.00 82.44 71 VAL A C 1
ATOM 517 O O . VAL A 1 71 ? 16.814 -1.321 -18.065 1.00 82.44 71 VAL A O 1
ATOM 520 N N . GLN A 1 72 ? 14.934 -0.090 -18.123 1.00 83.81 72 GLN A N 1
ATOM 521 C CA . GLN A 1 72 ? 14.687 -0.278 -19.553 1.00 83.81 72 GLN A CA 1
ATOM 522 C C . GLN A 1 72 ? 15.022 1.005 -20.312 1.00 83.81 72 GLN A C 1
ATOM 524 O O . GLN A 1 72 ? 14.564 2.087 -19.955 1.00 83.81 72 GLN A O 1
ATOM 529 N N . VAL A 1 73 ? 15.806 0.875 -21.381 1.00 84.06 73 VAL A N 1
ATOM 530 C CA . VAL A 1 73 ? 16.102 1.965 -22.320 1.00 84.06 73 VAL A CA 1
ATOM 531 C C . VAL A 1 73 ? 15.488 1.646 -23.689 1.00 84.06 73 VAL A C 1
ATOM 533 O O . VAL A 1 73 ? 15.418 0.464 -24.049 1.00 84.06 73 VAL A O 1
ATOM 536 N N . PRO A 1 74 ? 15.016 2.647 -24.461 1.00 83.44 74 PRO A N 1
ATOM 537 C CA . PRO A 1 74 ? 14.475 2.408 -25.795 1.00 83.44 74 PRO A CA 1
ATOM 538 C C . PRO A 1 74 ? 15.483 1.693 -26.700 1.00 83.44 74 PRO A C 1
ATOM 540 O O . PRO A 1 74 ? 16.686 1.958 -26.671 1.00 83.44 74 PRO A O 1
ATOM 543 N N . ARG A 1 75 ? 14.993 0.796 -27.561 1.00 74.62 75 ARG A N 1
ATOM 544 C CA . ARG A 1 75 ? 15.843 0.166 -28.578 1.00 74.62 75 ARG A CA 1
ATOM 545 C C . ARG A 1 75 ? 16.398 1.253 -29.504 1.00 74.62 75 ARG A C 1
ATOM 547 O O . ARG A 1 75 ? 15.627 1.950 -30.151 1.00 74.62 75 ARG A O 1
ATOM 554 N N . GLY A 1 76 ? 17.723 1.384 -29.558 1.00 76.00 76 GLY A N 1
ATOM 555 C CA . GLY A 1 76 ? 18.408 2.360 -30.412 1.00 76.00 76 GLY A CA 1
ATOM 556 C C . GLY A 1 76 ? 18.899 3.626 -29.707 1.00 76.00 76 GLY A C 1
ATOM 557 O O . GLY A 1 76 ? 19.560 4.435 -30.351 1.00 76.00 76 GLY A O 1
ATOM 558 N N . THR A 1 77 ? 18.670 3.803 -28.399 1.00 55.34 77 THR A N 1
ATOM 559 C CA . THR A 1 77 ? 19.440 4.808 -27.650 1.00 55.34 77 THR A CA 1
ATOM 560 C C . THR A 1 77 ? 20.894 4.357 -27.588 1.00 55.34 77 THR A C 1
ATOM 562 O O . THR A 1 77 ? 21.181 3.288 -27.049 1.00 55.34 77 THR A O 1
ATOM 565 N N . SER A 1 78 ? 21.814 5.153 -28.131 1.00 58.50 78 SER A N 1
ATOM 566 C CA . SER A 1 78 ? 23.258 4.933 -28.039 1.00 58.50 78 SER A CA 1
ATOM 567 C C . SER A 1 78 ? 23.755 5.163 -26.604 1.00 58.50 78 SER A C 1
ATOM 569 O O . SER A 1 78 ? 24.481 6.111 -26.328 1.00 58.50 78 SER A O 1
ATOM 571 N N . SER A 1 79 ? 23.356 4.307 -25.665 1.00 55.78 79 SER A N 1
ATOM 572 C CA . SER A 1 79 ? 24.048 4.133 -24.383 1.00 55.78 79 SER A CA 1
ATOM 573 C C . SER A 1 79 ? 25.198 3.122 -24.496 1.00 55.78 79 SER A C 1
ATOM 575 O O . SER A 1 79 ? 25.911 2.863 -23.531 1.00 55.78 79 SER A O 1
ATOM 577 N N . THR A 1 80 ? 25.460 2.618 -25.707 1.00 50.25 80 THR A N 1
ATOM 578 C CA . THR A 1 80 ? 26.664 1.883 -26.121 1.00 50.25 80 THR A CA 1
ATOM 579 C C . THR A 1 80 ? 27.881 2.812 -26.260 1.00 50.25 80 THR A C 1
ATOM 581 O O . THR A 1 80 ? 28.622 2.773 -27.235 1.00 50.25 80 THR A O 1
ATOM 584 N N . GLY A 1 81 ? 28.084 3.676 -25.271 1.00 48.97 81 GLY A N 1
ATOM 585 C CA . GLY A 1 81 ? 29.265 4.512 -25.106 1.00 48.97 81 GLY A CA 1
ATOM 586 C C . GLY A 1 81 ? 29.852 4.268 -23.723 1.00 48.97 81 GLY A C 1
ATOM 587 O O . GLY A 1 81 ? 29.705 5.102 -22.845 1.00 48.97 81 GLY A O 1
ATOM 588 N N . GLY A 1 82 ? 30.448 3.089 -23.525 1.00 48.19 82 GLY A N 1
ATOM 589 C CA . GLY A 1 82 ? 31.394 2.790 -22.447 1.00 48.19 82 GLY A CA 1
ATOM 590 C C . GLY A 1 82 ? 31.028 3.261 -21.036 1.00 4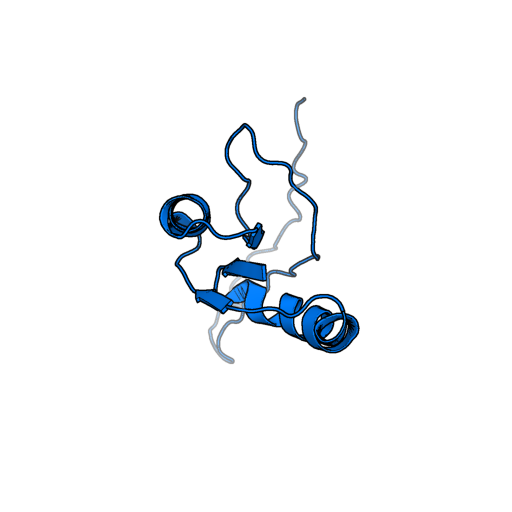8.19 82 GLY A C 1
ATOM 591 O O . GLY A 1 82 ? 31.540 4.263 -20.551 1.00 48.19 82 GLY A O 1
ATOM 592 N N . THR A 1 83 ? 30.284 2.458 -20.283 1.00 46.34 83 THR A N 1
ATOM 593 C CA . THR A 1 83 ? 30.497 2.426 -18.831 1.00 46.34 83 THR A CA 1
ATOM 594 C C . THR A 1 83 ? 30.445 0.979 -18.388 1.00 46.34 83 THR A C 1
ATOM 596 O O . THR A 1 83 ? 29.389 0.350 -18.376 1.00 46.34 83 THR A O 1
ATOM 599 N N . SER A 1 84 ? 31.616 0.416 -18.074 1.00 46.22 84 SER A N 1
ATOM 600 C CA . SER A 1 84 ? 31.667 -0.849 -17.357 1.00 46.22 84 SER A CA 1
ATOM 601 C C . SER A 1 84 ? 30.932 -0.632 -16.040 1.00 46.22 84 SER A C 1
ATOM 603 O O . SER A 1 84 ? 31.403 0.131 -15.193 1.00 46.22 84 SER A O 1
ATOM 605 N N . TRP A 1 85 ? 29.791 -1.285 -15.858 1.00 47.19 85 TRP A N 1
ATOM 606 C CA . TRP A 1 85 ? 29.177 -1.420 -14.547 1.00 47.19 85 TRP A CA 1
ATOM 607 C C . TRP A 1 85 ? 30.094 -2.333 -13.731 1.00 47.19 85 TRP A C 1
ATOM 609 O O . TRP A 1 85 ? 29.918 -3.548 -13.692 1.00 47.19 85 TRP A O 1
ATOM 619 N N . ARG A 1 86 ? 31.158 -1.768 -13.147 1.00 48.97 86 ARG A N 1
ATOM 620 C CA . ARG A 1 86 ? 31.917 -2.468 -12.115 1.00 48.97 86 ARG A CA 1
ATOM 621 C C . ARG A 1 86 ? 30.962 -2.645 -10.948 1.00 48.97 86 ARG A C 1
ATOM 623 O O . ARG A 1 86 ? 30.443 -1.666 -10.418 1.00 48.97 86 ARG A O 1
ATOM 630 N N . SER A 1 87 ? 30.746 -3.896 -10.567 1.00 52.09 87 SER A N 1
ATOM 631 C CA . SER A 1 87 ? 30.170 -4.277 -9.286 1.00 52.09 87 SER A CA 1
ATOM 632 C C . SER A 1 87 ? 30.981 -3.609 -8.172 1.00 52.09 87 SER A C 1
ATOM 634 O O . SER A 1 87 ? 32.037 -4.102 -7.772 1.00 52.09 87 SER A O 1
ATOM 636 N N . GLY A 1 88 ? 30.534 -2.441 -7.720 1.00 40.56 88 GLY A N 1
ATOM 637 C CA . GLY A 1 88 ? 31.063 -1.805 -6.527 1.00 40.56 88 GLY A CA 1
ATOM 638 C C . GLY A 1 88 ? 30.643 -2.640 -5.327 1.00 40.56 88 GLY A C 1
ATOM 639 O O . GLY A 1 88 ? 29.471 -2.654 -4.967 1.00 40.56 88 GLY A O 1
ATOM 640 N N . SER A 1 89 ? 31.595 -3.358 -4.735 1.00 45.53 89 SER A N 1
ATOM 641 C CA . SER A 1 89 ? 31.458 -3.968 -3.413 1.00 45.53 89 SER A CA 1
ATOM 642 C C . SER A 1 89 ? 31.117 -2.869 -2.406 1.00 45.53 89 SER A C 1
ATOM 644 O O . SER A 1 89 ? 31.984 -2.071 -2.052 1.00 45.53 89 SER A O 1
ATOM 646 N N . TRP A 1 90 ? 29.869 -2.810 -1.949 1.00 45.59 90 TRP A N 1
A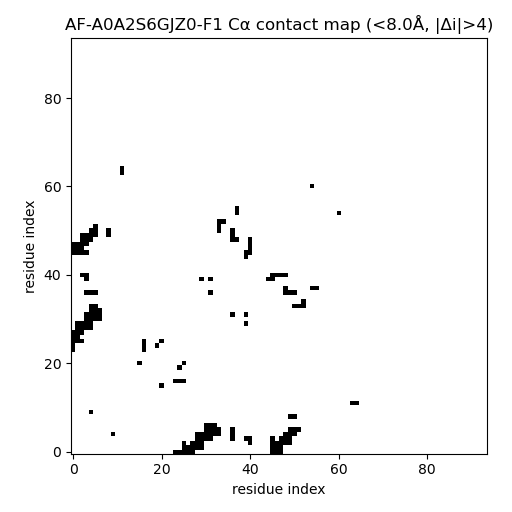TOM 647 C CA . TRP A 1 90 ? 29.492 -1.982 -0.808 1.00 45.59 90 TRP A CA 1
ATOM 648 C C . TRP A 1 90 ? 29.837 -2.748 0.466 1.00 45.59 90 TRP A C 1
ATOM 650 O O . TRP A 1 90 ? 29.135 -3.673 0.867 1.00 45.59 90 TRP A O 1
ATOM 660 N N . SER A 1 91 ? 30.958 -2.386 1.083 1.00 50.16 91 SER A N 1
ATOM 661 C CA . SER A 1 91 ? 31.304 -2.820 2.431 1.00 50.16 91 SER A CA 1
ATOM 662 C C . SER A 1 91 ? 30.457 -2.040 3.437 1.00 50.16 91 SER A C 1
ATOM 664 O O . SER A 1 91 ? 30.621 -0.830 3.588 1.00 50.16 91 SER A O 1
ATOM 666 N N . THR A 1 92 ? 29.545 -2.737 4.113 1.00 47.69 92 THR A N 1
ATOM 667 C CA . THR A 1 92 ? 28.780 -2.226 5.254 1.00 47.69 92 THR A CA 1
ATOM 668 C C . THR A 1 92 ? 29.701 -2.132 6.470 1.00 47.69 92 THR A C 1
ATOM 670 O O . THR A 1 92 ? 30.117 -3.158 7.011 1.00 47.69 92 THR A O 1
ATOM 673 N N . THR A 1 93 ? 30.030 -0.917 6.908 1.00 51.75 93 THR A N 1
ATOM 674 C CA . THR A 1 93 ? 30.582 -0.704 8.253 1.00 51.75 93 THR A CA 1
ATOM 675 C C . THR A 1 93 ? 29.434 -0.800 9.255 1.00 51.75 93 THR A C 1
ATOM 677 O O . THR A 1 93 ? 28.369 -0.228 9.025 1.00 51.75 93 THR A O 1
ATOM 680 N N . ARG A 1 94 ? 29.656 -1.607 10.297 1.00 52.44 94 ARG A N 1
ATOM 681 C CA . ARG A 1 94 ? 28.733 -1.880 11.406 1.00 52.44 94 ARG A CA 1
ATOM 682 C C . ARG A 1 94 ? 28.432 -0.647 12.244 1.00 52.44 94 ARG A C 1
ATOM 684 O O . ARG A 1 94 ? 29.348 0.193 12.378 1.00 52.44 94 ARG A O 1
#

Secondary structure (DSSP, 8-state):
-EEEE-TTTHHHHHHHHHHHTTTS---EEEE--TTTHHHHHHHTT-SEEE-SSPPPTT----------------TT----S-------------

Foldseek 3Di:
DEEEEEPVCPVLVVVVCVVCCVPVPHPYYHYDHQVCQVVCCVVVVGPYYDHPDDDDPPDDDDDSDDDDDDDDDDPPPPPVPDDPPPPPPDDDDD

Radius of gyration: 18.27 Å; Cα contacts (8 Å, |Δi|>4): 89; chains: 1; bounding box: 44×27×47 Å

Nearest PDB structures (foldseek):
  3bre-assembly1_B  TM=5.260E-01  e=1.463E+00  Pseudomonas aeruginosa PAO1
  7tav-assembly6_F  TM=4.857E-01  e=6.439E-01  Listeria monocytogenes
  3i5a-assembly1_A  TM=5.287E-01  e=5.365E+00  Pseudomonas syringae pv. tomato str. DC3000
  6er7-assembly1_A  TM=4.967E-01  e=5.745E+00  Pyrococcus horikoshii

Sequence (94 aa):
MVVAQAPSSTRAIGPFTARHGARLPLVDIIECHPSEVYDTLRDEAADLAVATIAPPSGLASRKLCDIGLTVQVPRGTSSTGGTSWRSGSWSTTR

Solvent-accessible surface area (backbone atoms only — not comparable to full-atom values): 6431 Å² total; per-residue (Å²): 80,34,38,21,26,24,83,84,52,57,75,67,48,54,63,50,46,73,76,37,27,93,83,55,50,74,71,47,76,46,80,43,55,75,90,42,30,68,56,49,20,60,77,68,66,33,76,43,67,50,71,96,64,85,76,66,92,92,62,90,83,77,88,86,77,89,81,84,84,78,90,86,75,69,94,82,65,82,72,88,65,83,72,84,81,70,84,75,81,80,79,81,81,131

Organism: NCBI:txid155976